Protein AF-A0AAJ1Q6K4-F1 (afdb_monomer_lite)

Sequence (78 aa):
ILPELDLVLWLIKADDRALSVDEYFWRHILQCGHQQVLFVVTQADKTEPCHEWDMAGIQPSPAQAQNIREKTEAVFRL

Foldseek 3Di:
DPPDQQEAEAEDELLDPDCPVVVVCVVPPVVPDDHHYDYDHPPLCCHPVHPQQDPVVRGHDPVSVVSVVVVVVVVVVD

Radius of gyration: 14.84 Å; chains: 1; bounding box: 32×21×41 Å

pLDDT: mean 82.28, std 11.64, range [51.59, 96.12]

InterPro domains:
  IPR027417 P-loop containing nucleoside triphosphate hydrolase [G3DSA:3.40.50.300] (1-77)

Secondary structure (DSSP, 8-state):
--TT--EEEEEEETT----HHHHHHHHHHS-SSS-EEEEEEE-GGGSSSTT--BTTTTB--HHHHHHHHHHHHHHHT-

Organism: NCBI:txid178214

Structure (mmCIF, N/CA/C/O backbone):
data_AF-A0AAJ1Q6K4-F1
#
_entry.id   AF-A0AAJ1Q6K4-F1
#
loop_
_atom_site.group_PDB
_atom_site.id
_atom_site.type_symbol
_atom_site.label_atom_id
_atom_site.label_alt_id
_atom_site.label_comp_id
_atom_site.label_asym_id
_atom_site.label_entity_id
_atom_site.label_seq_id
_atom_site.pdbx_PDB_ins_code
_atom_site.Cartn_x
_atom_site.Cartn_y
_atom_site.Cartn_z
_atom_site.occupancy
_atom_site.B_iso_or_equiv
_atom_site.auth_seq_id
_atom_site.auth_comp_id
_atom_site.auth_asym_id
_atom_site.auth_atom_id
_atom_site.pdbx_PDB_model_num
ATOM 1 N N . ILE A 1 1 ? -20.617 4.217 19.448 1.00 51.59 1 ILE A N 1
ATOM 2 C CA . ILE A 1 1 ? -19.657 3.098 19.598 1.00 51.59 1 ILE A CA 1
ATOM 3 C C . ILE A 1 1 ? -20.104 2.041 18.603 1.00 51.59 1 ILE A C 1
ATOM 5 O O . ILE A 1 1 ? -21.284 1.730 18.640 1.00 51.59 1 ILE A O 1
ATOM 9 N N . LEU A 1 2 ? -19.247 1.622 17.664 1.00 58.75 2 LEU A N 1
ATOM 10 C CA . LEU A 1 2 ? -19.535 0.561 16.684 1.00 58.75 2 LEU A CA 1
ATOM 11 C C . LEU A 1 2 ? -19.405 -0.787 17.416 1.00 58.75 2 LEU A C 1
ATOM 13 O O . LEU A 1 2 ? -18.274 -1.209 17.642 1.00 58.75 2 LEU A O 1
ATOM 17 N N . PRO A 1 3 ? -20.499 -1.416 17.881 1.00 55.94 3 PRO A N 1
ATOM 18 C CA . PRO A 1 3 ? -20.416 -2.474 18.892 1.00 55.94 3 PRO A CA 1
ATOM 19 C C . PRO A 1 3 ? -19.968 -3.836 18.342 1.00 55.94 3 PRO A C 1
ATOM 21 O O . PRO A 1 3 ? -19.742 -4.746 19.126 1.00 55.94 3 PRO A O 1
ATOM 24 N N . GLU A 1 4 ? -19.829 -3.973 17.021 1.00 65.12 4 GLU A N 1
ATOM 25 C CA . GLU A 1 4 ? -19.559 -5.245 16.330 1.00 65.12 4 GLU A CA 1
ATOM 26 C C . GLU A 1 4 ? -18.503 -5.072 15.223 1.00 65.12 4 GLU A C 1
ATOM 28 O O . GLU A 1 4 ? -18.585 -5.665 14.151 1.00 65.12 4 GLU A O 1
ATOM 33 N N . LEU A 1 5 ? -17.536 -4.169 15.416 1.00 68.12 5 LEU A N 1
ATOM 34 C CA . LEU A 1 5 ? -16.461 -4.010 14.438 1.00 68.12 5 LEU A CA 1
ATOM 35 C C . LEU A 1 5 ? -15.366 -5.048 14.700 1.00 68.12 5 LEU A C 1
ATOM 37 O O . LEU A 1 5 ? -14.437 -4.790 15.460 1.00 68.12 5 LEU A O 1
ATOM 41 N N . ASP A 1 6 ? -15.482 -6.206 14.057 1.00 77.56 6 ASP A N 1
ATOM 42 C CA . ASP A 1 6 ? -14.517 -7.304 14.198 1.00 77.56 6 ASP A CA 1
ATOM 43 C C . ASP A 1 6 ? -13.227 -7.076 13.389 1.00 77.56 6 ASP A C 1
ATOM 45 O O . ASP A 1 6 ? -12.159 -7.563 13.762 1.00 77.56 6 ASP A O 1
ATOM 49 N N . LEU A 1 7 ? -13.312 -6.305 12.294 1.00 81.50 7 LEU A N 1
ATOM 50 C CA . LEU A 1 7 ? -12.201 -6.029 11.382 1.00 81.50 7 LEU A CA 1
ATOM 51 C C . LEU A 1 7 ? -12.216 -4.578 10.882 1.00 81.50 7 LEU A C 1
ATOM 53 O O . LEU A 1 7 ? -13.217 -4.092 10.354 1.00 81.50 7 LEU A O 1
ATOM 57 N N . VAL A 1 8 ? -11.066 -3.914 10.967 1.00 82.12 8 VAL A N 1
ATOM 58 C CA . VAL A 1 8 ? -10.781 -2.632 10.315 1.00 82.12 8 VAL A CA 1
ATOM 59 C C . VAL A 1 8 ? -9.928 -2.891 9.077 1.00 82.12 8 VAL A C 1
ATOM 61 O O . VAL A 1 8 ? -8.848 -3.472 9.174 1.00 82.12 8 VAL A O 1
ATOM 64 N N . LEU A 1 9 ? -10.384 -2.427 7.913 1.00 86.12 9 LEU A N 1
ATOM 65 C CA . LEU A 1 9 ? -9.558 -2.358 6.707 1.00 86.12 9 LEU A CA 1
ATOM 66 C C . LEU A 1 9 ? -8.887 -0.989 6.642 1.00 86.12 9 LEU A C 1
ATOM 68 O O . LEU A 1 9 ? -9.559 0.024 6.448 1.00 86.12 9 LEU A O 1
ATOM 72 N N . TRP A 1 10 ? -7.566 -0.963 6.782 1.00 86.88 10 TRP A N 1
ATOM 73 C CA . TRP A 1 10 ? -6.784 0.262 6.701 1.00 86.88 10 TRP A CA 1
ATOM 74 C C . TRP A 1 10 ? -6.115 0.366 5.332 1.00 86.88 10 TRP A C 1
ATOM 76 O O . TRP A 1 10 ? -5.145 -0.335 5.039 1.00 86.88 10 TRP A O 1
ATOM 86 N N . LEU A 1 11 ? -6.654 1.228 4.469 1.00 88.12 11 LEU A N 1
ATOM 87 C CA . LEU A 1 11 ? -6.174 1.387 3.098 1.00 88.12 11 LEU A CA 1
ATOM 88 C C . LEU A 1 11 ? -5.037 2.411 3.041 1.00 88.12 11 LEU A C 1
ATOM 90 O O . LEU A 1 11 ? -5.233 3.571 3.385 1.00 88.12 11 LEU A O 1
ATOM 94 N N . ILE A 1 12 ? -3.878 1.993 2.538 1.00 87.50 12 ILE A N 1
ATOM 95 C CA . ILE A 1 12 ? -2.710 2.853 2.316 1.00 87.50 12 ILE A CA 1
ATOM 96 C C . ILE A 1 12 ? -2.417 2.857 0.828 1.00 87.50 12 ILE A C 1
ATOM 98 O O . ILE A 1 12 ? -2.355 1.803 0.200 1.00 87.50 12 ILE A O 1
ATOM 102 N N . LYS A 1 13 ? -2.249 4.028 0.227 1.00 88.81 13 LYS A N 1
ATOM 103 C CA . LYS A 1 13 ? -1.936 4.110 -1.201 1.00 88.81 13 LYS A CA 1
ATOM 104 C C . LYS A 1 13 ? -0.437 3.914 -1.430 1.00 88.81 13 LYS A C 1
ATOM 106 O O . LYS A 1 13 ? 0.385 4.451 -0.686 1.00 88.81 13 LYS A O 1
ATOM 111 N N . ALA A 1 14 ? -0.079 3.136 -2.447 1.00 88.12 14 ALA A N 1
ATOM 112 C CA . ALA A 1 14 ? 1.317 2.859 -2.780 1.00 88.12 14 ALA A CA 1
ATOM 113 C C . ALA A 1 14 ? 2.058 4.096 -3.321 1.00 88.12 14 ALA A C 1
ATOM 115 O O . ALA A 1 14 ? 3.253 4.242 -3.077 1.00 88.12 14 ALA A O 1
ATOM 116 N N . ASP A 1 15 ? 1.341 5.000 -3.996 1.00 84.81 15 ASP A N 1
ATOM 117 C CA . ASP A 1 15 ? 1.864 6.253 -4.555 1.00 84.81 15 ASP A CA 1
ATOM 118 C C . ASP A 1 15 ? 1.969 7.395 -3.528 1.00 84.81 15 ASP A C 1
ATOM 120 O O . ASP A 1 15 ? 2.629 8.405 -3.784 1.00 84.81 15 ASP A O 1
ATOM 124 N N . ASP A 1 16 ? 1.358 7.240 -2.348 1.00 81.00 16 ASP A N 1
ATOM 125 C CA . ASP A 1 16 ? 1.435 8.239 -1.288 1.00 81.00 16 ASP A CA 1
ATOM 126 C C . ASP A 1 16 ? 2.784 8.166 -0.563 1.00 81.00 16 ASP A C 1
ATOM 128 O O . ASP A 1 16 ? 3.259 7.098 -0.163 1.00 81.00 16 ASP A O 1
ATOM 132 N N . ARG A 1 17 ? 3.415 9.323 -0.373 1.00 68.19 17 ARG A N 1
ATOM 133 C CA . ARG A 1 17 ? 4.733 9.452 0.258 1.00 68.19 17 ARG A CA 1
ATOM 134 C C . ARG A 1 17 ? 4.644 9.729 1.758 1.00 68.19 17 ARG A C 1
ATOM 136 O O . ARG A 1 17 ? 5.651 9.580 2.445 1.00 68.19 17 ARG A O 1
ATOM 143 N N . ALA A 1 18 ? 3.478 10.109 2.281 1.00 68.12 18 ALA A N 1
ATOM 144 C CA . ALA A 1 18 ? 3.328 10.520 3.673 1.00 68.12 18 ALA A CA 1
ATOM 145 C C . ALA A 1 18 ? 2.602 9.459 4.516 1.00 68.12 18 ALA A C 1
ATOM 147 O O . ALA A 1 18 ? 1.385 9.464 4.617 1.00 68.12 18 ALA A O 1
ATOM 148 N N . LEU A 1 19 ? 3.362 8.585 5.187 1.00 71.56 19 LEU A N 1
ATOM 149 C CA . LEU A 1 19 ? 2.821 7.642 6.187 1.00 71.56 19 LEU A CA 1
ATOM 150 C C . LEU A 1 19 ? 2.632 8.272 7.581 1.00 71.56 19 LEU A C 1
ATOM 152 O O . LEU A 1 19 ? 2.070 7.652 8.476 1.00 71.56 19 LEU A O 1
ATOM 156 N N . SER A 1 20 ? 3.117 9.497 7.799 1.00 71.38 20 SER A N 1
ATOM 157 C CA . SER A 1 20 ? 3.156 10.120 9.131 1.00 71.38 20 SER A CA 1
ATOM 158 C C . SER A 1 20 ? 1.773 10.445 9.700 1.00 71.38 20 SER A C 1
ATOM 160 O O . SER A 1 20 ? 1.580 10.411 10.915 1.00 71.38 20 SER A O 1
ATOM 162 N N . VAL A 1 21 ? 0.799 10.745 8.836 1.00 72.56 21 VAL A N 1
ATOM 163 C CA . VAL A 1 21 ? -0.596 10.967 9.246 1.00 72.56 21 VAL A CA 1
ATOM 164 C C . VAL A 1 21 ? -1.242 9.647 9.670 1.00 72.56 21 VAL A C 1
ATOM 166 O O . VAL A 1 21 ? -1.941 9.614 10.685 1.00 72.56 21 VAL A O 1
ATOM 169 N N . ASP A 1 22 ? -0.951 8.561 8.949 1.00 75.12 22 ASP A N 1
ATOM 170 C CA . ASP A 1 22 ? -1.414 7.218 9.300 1.00 75.12 22 ASP A CA 1
ATOM 171 C C . ASP A 1 22 ? -0.818 6.753 10.635 1.00 75.12 22 ASP A C 1
ATOM 173 O O . ASP A 1 22 ? -1.552 6.275 11.497 1.00 75.12 22 ASP A O 1
ATOM 177 N N . GLU A 1 23 ? 0.485 6.972 10.858 1.00 75.94 23 GLU A N 1
ATOM 178 C CA . GLU A 1 23 ? 1.162 6.657 12.126 1.00 75.94 23 GLU A CA 1
ATOM 179 C C . GLU A 1 23 ? 0.520 7.392 13.312 1.00 75.94 23 GLU A C 1
ATOM 181 O O . GLU A 1 23 ? 0.262 6.801 14.366 1.00 75.94 23 GLU A O 1
ATOM 186 N N . TYR A 1 24 ? 0.236 8.689 13.144 1.00 76.25 24 TYR A N 1
ATOM 187 C CA . TYR A 1 24 ? -0.408 9.491 14.178 1.00 76.25 24 TYR A CA 1
ATOM 188 C C . TYR A 1 24 ? -1.797 8.943 14.521 1.00 76.25 24 TYR A C 1
ATOM 190 O O . TYR A 1 24 ? -2.099 8.740 15.698 1.00 76.25 24 TYR A O 1
ATOM 198 N N . PHE A 1 25 ? -2.628 8.664 13.515 1.00 75.62 25 PHE A N 1
ATOM 199 C CA . PHE A 1 25 ? -3.984 8.162 13.729 1.00 75.62 25 PHE A CA 1
ATOM 200 C C . PHE A 1 25 ? -3.973 6.745 14.326 1.00 75.62 25 PHE A C 1
ATOM 202 O O . PHE A 1 25 ? -4.717 6.481 15.272 1.00 75.62 25 PHE A O 1
ATOM 209 N N . TRP A 1 26 ? -3.088 5.860 13.854 1.00 75.38 26 TRP A N 1
ATOM 210 C CA . TRP A 1 26 ? -2.890 4.518 14.411 1.00 75.38 26 TRP A CA 1
ATOM 211 C C . TRP A 1 26 ? -2.582 4.569 15.910 1.00 75.38 26 TRP A C 1
ATOM 213 O O . TRP A 1 26 ? -3.293 3.969 16.719 1.00 75.38 26 TRP A O 1
ATOM 223 N N . ARG A 1 27 ? -1.574 5.360 16.300 1.00 74.25 27 ARG A N 1
ATOM 224 C CA . ARG A 1 27 ? -1.129 5.448 17.698 1.00 74.25 27 ARG A CA 1
ATOM 225 C C . ARG A 1 27 ? -2.130 6.128 18.626 1.00 74.25 27 ARG A C 1
ATOM 227 O O . ARG A 1 27 ? -2.185 5.765 19.794 1.00 74.25 27 ARG A O 1
ATOM 234 N N . HIS A 1 28 ? -2.895 7.105 18.140 1.00 70.19 28 HIS A N 1
ATOM 235 C CA . HIS A 1 28 ? -3.701 7.968 19.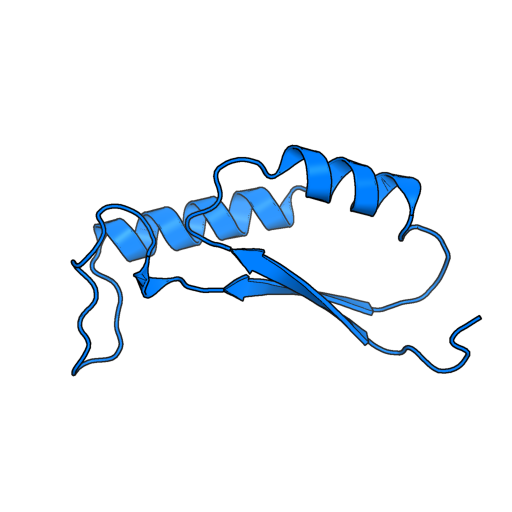014 1.00 70.19 28 HIS A CA 1
ATOM 236 C C . HIS A 1 28 ? -5.205 7.693 18.971 1.00 70.19 28 HIS A C 1
ATOM 238 O O . HIS A 1 28 ? -5.905 8.094 19.898 1.00 70.19 28 HIS A O 1
ATOM 244 N N . ILE A 1 29 ? -5.719 7.045 17.921 1.00 66.44 29 ILE A N 1
ATOM 245 C CA . ILE A 1 29 ? -7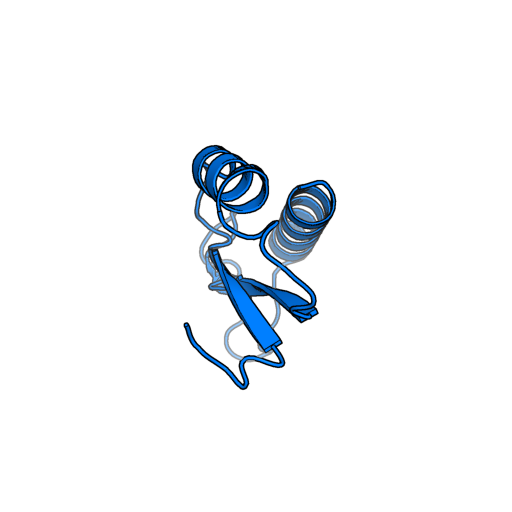.169 6.910 17.704 1.00 66.44 29 ILE A CA 1
ATOM 246 C C . ILE A 1 29 ? -7.615 5.445 17.697 1.00 66.44 29 ILE A C 1
ATOM 248 O O . ILE A 1 29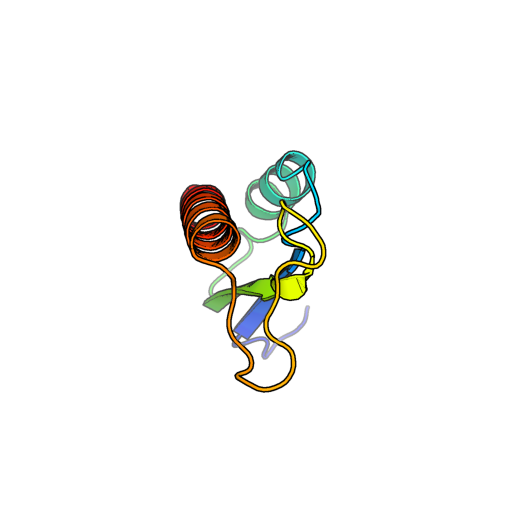 ? -8.689 5.144 18.215 1.00 66.44 29 ILE A O 1
ATOM 252 N N . LEU A 1 30 ? -6.801 4.523 17.170 1.00 67.88 30 LEU A N 1
ATOM 253 C CA . LEU A 1 30 ? -7.178 3.107 17.070 1.00 67.88 30 LEU A CA 1
ATOM 254 C C . LEU A 1 30 ? -6.737 2.214 18.234 1.00 67.88 30 LEU A C 1
ATOM 256 O O . LEU A 1 30 ? -7.229 1.097 18.336 1.00 67.88 30 LEU A O 1
ATOM 260 N N . GLN A 1 31 ? -5.912 2.685 19.175 1.00 63.62 31 GLN A N 1
ATOM 261 C CA . GLN A 1 31 ? -5.594 1.907 20.390 1.00 63.62 31 GLN A CA 1
ATOM 262 C C . GLN A 1 31 ? -6.802 1.684 21.332 1.00 63.62 31 GLN A C 1
ATOM 264 O O . GLN A 1 31 ? -6.675 1.077 22.396 1.00 63.62 31 GLN A O 1
ATOM 269 N N . CYS A 1 32 ? -7.999 2.136 20.954 1.00 57.19 32 CYS A N 1
ATOM 270 C CA . CYS A 1 32 ? -9.239 1.949 21.695 1.00 57.19 32 CYS A CA 1
ATOM 271 C C . CYS A 1 32 ? -9.903 0.580 21.417 1.00 57.19 32 CYS A C 1
ATOM 273 O O . CYS A 1 32 ? -11.026 0.526 20.923 1.00 57.19 32 CYS A O 1
ATOM 275 N N . GLY A 1 33 ? -9.255 -0.524 21.810 1.00 60.84 33 GLY A N 1
ATOM 276 C CA . GLY A 1 33 ? -9.909 -1.834 21.980 1.00 60.84 33 GLY A CA 1
ATOM 277 C C . GLY A 1 33 ? -9.570 -2.936 20.963 1.00 60.84 33 GLY A C 1
ATOM 278 O O . GLY A 1 33 ? -8.779 -2.756 20.046 1.00 60.84 33 GLY A O 1
ATOM 279 N N . HIS A 1 34 ? -10.159 -4.119 21.191 1.00 56.34 34 HIS A N 1
ATOM 280 C CA . HIS A 1 34 ? -9.884 -5.422 20.556 1.00 56.34 34 HIS A CA 1
ATOM 281 C C . HIS A 1 34 ? -10.327 -5.539 19.082 1.00 56.34 34 HIS A C 1
ATOM 283 O O . HIS A 1 34 ? -11.054 -6.461 18.723 1.00 56.34 34 HIS A O 1
ATOM 289 N N . GLN A 1 35 ? -9.913 -4.617 18.221 1.00 70.81 35 GLN A N 1
ATOM 290 C CA . GLN A 1 35 ? -10.234 -4.660 16.793 1.00 70.81 35 GLN A CA 1
ATOM 291 C C . GLN A 1 35 ? -9.078 -5.300 16.021 1.00 70.81 35 GLN A C 1
ATOM 293 O O . GLN A 1 35 ? -7.924 -4.899 16.178 1.00 70.81 35 GLN A O 1
ATOM 298 N N . GLN A 1 36 ? -9.364 -6.302 15.184 1.00 78.19 36 GLN A N 1
ATOM 299 C CA . GLN A 1 36 ? -8.368 -6.794 14.232 1.00 78.19 36 GLN A CA 1
ATOM 300 C C . GLN A 1 36 ? -8.214 -5.751 13.126 1.00 78.19 36 GLN A C 1
ATOM 302 O O . GLN A 1 36 ? -9.209 -5.241 12.616 1.00 78.19 36 GLN A O 1
ATOM 307 N N . VAL A 1 37 ? -6.983 -5.412 12.746 1.00 81.38 37 VAL A N 1
ATOM 308 C CA . VAL A 1 37 ? -6.726 -4.453 11.664 1.00 81.38 37 VAL A CA 1
ATOM 309 C C . VAL A 1 37 ? -5.946 -5.143 10.559 1.00 81.38 37 VAL A C 1
ATOM 311 O O . VAL A 1 37 ? -4.909 -5.753 10.809 1.00 81.38 37 VAL A O 1
ATOM 314 N N . LEU A 1 38 ? -6.453 -5.036 9.332 1.00 86.06 38 LEU A N 1
ATOM 315 C CA . LEU A 1 38 ? -5.764 -5.464 8.125 1.00 86.06 38 LEU A CA 1
ATOM 316 C C . LEU A 1 38 ? -5.330 -4.229 7.340 1.00 86.06 38 LEU A C 1
ATOM 318 O O . LEU A 1 38 ? -6.159 -3.487 6.808 1.00 86.06 38 LEU A O 1
ATOM 322 N N . PHE A 1 39 ? -4.019 -4.040 7.244 1.00 86.62 39 PHE A N 1
ATOM 323 C CA . PHE A 1 39 ? -3.434 -3.033 6.373 1.00 86.62 39 PHE A CA 1
ATOM 324 C C . PHE A 1 39 ? -3.428 -3.528 4.928 1.00 86.62 39 PHE A C 1
ATOM 326 O O . PHE A 1 39 ? -2.975 -4.635 4.638 1.00 86.62 39 PHE A O 1
ATOM 333 N N . VAL A 1 40 ? -3.921 -2.694 4.016 1.00 90.19 40 VAL A N 1
ATOM 334 C CA . VAL A 1 40 ? -4.004 -2.998 2.587 1.00 90.19 40 VAL A CA 1
ATOM 335 C C . VAL A 1 40 ? -3.271 -1.915 1.812 1.00 90.19 40 VAL A C 1
ATOM 337 O O . VAL A 1 40 ? -3.702 -0.762 1.784 1.00 90.19 40 VAL A O 1
ATOM 340 N N . VAL A 1 41 ? -2.182 -2.292 1.143 1.00 90.44 41 VAL A N 1
ATOM 341 C CA . VAL A 1 41 ? -1.522 -1.420 0.167 1.00 90.44 41 VAL A CA 1
ATOM 342 C C . VAL A 1 41 ? -2.330 -1.450 -1.131 1.00 90.44 41 VAL A C 1
ATOM 344 O O . VAL A 1 41 ? -2.463 -2.484 -1.781 1.00 90.44 41 VAL A O 1
ATOM 347 N N . THR A 1 42 ? -2.905 -0.310 -1.491 1.00 92.31 42 THR A N 1
ATOM 348 C CA . THR A 1 42 ? -3.776 -0.117 -2.656 1.00 92.31 42 THR A CA 1
ATOM 349 C C . THR A 1 42 ? -3.055 0.641 -3.765 1.00 92.31 42 THR A C 1
ATOM 351 O O . THR A 1 42 ? -2.070 1.333 -3.516 1.00 92.31 42 THR A O 1
ATOM 354 N N . GLN A 1 43 ? -3.580 0.548 -4.992 1.00 91.44 43 GLN A N 1
ATOM 355 C CA . GLN A 1 43 ? -3.035 1.239 -6.173 1.00 91.44 43 GLN A CA 1
ATOM 356 C C . GLN A 1 43 ? -1.566 0.876 -6.440 1.00 91.44 43 GLN A C 1
ATOM 358 O O . GLN A 1 43 ? -0.743 1.732 -6.754 1.00 91.44 43 GLN A O 1
ATOM 363 N N . ALA A 1 44 ? -1.233 -0.408 -6.272 1.00 90.88 44 ALA A N 1
ATOM 364 C CA . ALA A 1 44 ? 0.116 -0.936 -6.459 1.00 90.88 44 ALA A CA 1
ATOM 365 C C . ALA A 1 44 ? 0.657 -0.698 -7.884 1.00 90.88 44 ALA A C 1
ATOM 367 O O . ALA A 1 44 ? 1.860 -0.521 -8.059 1.00 90.88 44 ALA A O 1
ATOM 368 N N . ASP A 1 45 ? -0.232 -0.606 -8.873 1.00 91.38 45 ASP A N 1
ATOM 369 C CA . ASP A 1 45 ? 0.054 -0.238 -10.263 1.00 91.38 45 ASP A CA 1
ATOM 370 C C . ASP A 1 45 ? 0.689 1.150 -10.420 1.00 91.38 45 ASP A C 1
ATOM 372 O O . ASP A 1 45 ? 1.426 1.391 -11.377 1.00 91.38 45 ASP A O 1
ATOM 376 N N . LYS A 1 46 ? 0.457 2.045 -9.453 1.00 91.75 46 LYS A N 1
ATOM 377 C CA . LYS A 1 46 ? 0.998 3.410 -9.424 1.00 91.75 46 LYS A CA 1
ATOM 378 C C . LYS A 1 46 ? 2.304 3.539 -8.653 1.00 91.75 46 LYS A C 1
ATOM 380 O O . LYS A 1 46 ? 2.809 4.647 -8.486 1.00 91.75 46 LYS A O 1
ATOM 385 N N . THR A 1 47 ? 2.839 2.431 -8.150 1.00 91.44 47 THR A N 1
ATOM 386 C CA . THR A 1 47 ? 4.146 2.440 -7.493 1.00 91.44 47 THR A CA 1
ATOM 387 C C . THR A 1 47 ? 5.202 2.858 -8.508 1.00 91.44 47 THR A C 1
ATOM 389 O O . THR A 1 47 ? 5.184 2.386 -9.645 1.00 91.44 47 THR A O 1
ATOM 392 N N . GLU A 1 48 ? 6.122 3.733 -8.106 1.00 90.06 48 GLU A N 1
ATOM 393 C CA . GLU A 1 48 ? 7.241 4.110 -8.967 1.00 90.06 48 GLU A CA 1
ATOM 394 C C . GLU A 1 48 ? 8.119 2.886 -9.283 1.00 90.06 48 GLU A C 1
ATOM 396 O O . GLU A 1 48 ? 8.250 2.008 -8.427 1.00 90.06 48 GLU A O 1
ATOM 401 N N . PRO A 1 49 ? 8.749 2.806 -10.462 1.00 91.19 49 PRO A N 1
ATOM 402 C CA . PRO A 1 49 ? 8.482 3.622 -11.648 1.00 91.19 49 PRO A CA 1
ATOM 403 C C . PRO A 1 49 ? 7.045 3.435 -12.165 1.00 91.19 49 PRO A C 1
ATOM 405 O O . PRO A 1 49 ? 6.577 2.313 -12.369 1.00 91.19 49 PRO A O 1
ATOM 408 N N . CYS A 1 50 ? 6.329 4.546 -12.349 1.00 86.31 50 CYS A N 1
ATOM 409 C CA . CYS A 1 50 ? 4.935 4.511 -12.783 1.00 86.31 50 CYS A CA 1
ATOM 410 C C . CYS A 1 50 ? 4.809 3.972 -14.223 1.00 86.31 50 CYS A C 1
ATOM 412 O O . CYS A 1 50 ? 5.691 4.179 -15.054 1.00 86.31 50 CYS A O 1
ATOM 414 N N . HIS A 1 51 ? 3.677 3.331 -14.532 1.00 86.31 51 HIS A N 1
ATOM 415 C CA . HIS A 1 51 ? 3.326 2.792 -15.858 1.00 86.31 51 HIS A CA 1
ATOM 416 C C . HIS A 1 51 ? 4.117 1.565 -16.340 1.00 86.31 51 HIS A C 1
ATOM 418 O O . HIS A 1 51 ? 3.925 1.144 -17.478 1.00 86.31 51 HIS A O 1
ATOM 424 N N . GLU A 1 52 ? 4.941 0.943 -15.495 1.00 93.69 52 GLU A N 1
ATOM 425 C CA . GLU A 1 52 ? 5.597 -0.332 -15.832 1.00 93.69 52 GLU A CA 1
ATOM 426 C C . GLU A 1 52 ? 4.754 -1.574 -15.499 1.00 93.69 52 GLU A C 1
ATOM 428 O O . GLU A 1 52 ? 5.194 -2.705 -15.715 1.00 93.69 52 GLU A O 1
ATOM 433 N N . TRP A 1 53 ? 3.547 -1.374 -14.972 1.00 94.75 53 TRP A N 1
ATOM 434 C CA . TRP A 1 53 ? 2.656 -2.466 -14.607 1.00 94.75 53 TRP A CA 1
ATOM 435 C C . TRP A 1 53 ? 2.175 -3.215 -15.853 1.00 94.75 53 TRP A C 1
ATOM 437 O O . TRP A 1 53 ? 1.617 -2.620 -16.780 1.00 94.75 53 TRP A O 1
ATOM 447 N N . ASP A 1 54 ? 2.327 -4.538 -15.856 1.00 94.81 54 ASP A N 1
ATOM 448 C CA . ASP A 1 54 ? 1.773 -5.392 -16.897 1.00 94.81 54 ASP A CA 1
ATOM 449 C C . ASP A 1 54 ? 0.264 -5.546 -16.683 1.00 94.81 54 ASP A C 1
ATOM 451 O O . ASP A 1 54 ? -0.203 -6.303 -15.829 1.00 94.81 54 ASP A O 1
ATOM 455 N N . MET A 1 55 ? -0.516 -4.818 -17.481 1.00 91.19 55 MET A N 1
ATOM 456 C CA . MET A 1 55 ? -1.978 -4.857 -17.429 1.00 91.19 55 MET A CA 1
ATOM 457 C C . MET A 1 55 ? -2.563 -6.189 -17.912 1.00 91.19 55 MET A C 1
ATOM 459 O O . MET A 1 55 ? -3.663 -6.546 -17.497 1.00 91.19 55 MET A O 1
ATOM 463 N N . ALA A 1 56 ? -1.860 -6.919 -18.781 1.00 93.94 56 ALA A N 1
ATOM 464 C CA . ALA A 1 56 ? -2.331 -8.196 -19.309 1.00 93.94 56 ALA A CA 1
ATOM 465 C C . ALA A 1 56 ? -1.998 -9.348 -18.351 1.00 93.94 56 ALA A C 1
ATOM 467 O O . ALA A 1 56 ? -2.852 -10.190 -18.078 1.00 93.94 56 ALA A O 1
ATOM 468 N N . GLY A 1 57 ? -0.776 -9.362 -17.816 1.00 94.00 57 GLY A N 1
ATOM 469 C CA . GLY A 1 57 ? -0.321 -10.334 -16.820 1.00 94.00 57 GLY A CA 1
ATOM 470 C C . GLY A 1 57 ? -0.743 -10.017 -15.385 1.00 94.00 57 GLY A C 1
ATOM 471 O O . GLY A 1 57 ? -0.564 -10.869 -14.514 1.00 94.00 57 GLY A O 1
ATOM 472 N N . ILE A 1 58 ? -1.302 -8.822 -15.147 1.00 91.88 58 ILE A N 1
ATOM 473 C CA . ILE A 1 58 ? -1.703 -8.273 -13.839 1.00 91.88 58 ILE A CA 1
ATOM 474 C C . ILE A 1 58 ? -0.538 -8.368 -12.846 1.00 91.88 58 ILE A C 1
ATOM 476 O O . ILE A 1 58 ? -0.663 -8.911 -11.747 1.00 91.88 58 ILE A O 1
ATOM 480 N N . GLN A 1 59 ? 0.631 -7.886 -13.265 1.00 95.31 59 GLN A N 1
ATOM 481 C CA . GLN A 1 59 ? 1.866 -8.034 -12.502 1.00 95.31 59 GLN A CA 1
ATOM 482 C C . GLN A 1 59 ? 2.692 -6.747 -12.482 1.00 95.31 59 GLN A C 1
ATOM 484 O O . GLN A 1 59 ? 2.774 -6.048 -13.493 1.00 95.31 59 GLN A O 1
ATOM 489 N N . PRO A 1 60 ? 3.347 -6.447 -11.349 1.00 95.75 60 PRO A N 1
ATOM 490 C CA . PRO A 1 60 ? 4.312 -5.363 -11.284 1.00 95.75 60 PRO A CA 1
ATOM 491 C C . PRO A 1 60 ? 5.567 -5.694 -12.093 1.00 95.75 60 PRO A C 1
ATOM 493 O O . PRO A 1 60 ? 5.975 -6.857 -12.190 1.00 95.75 60 PRO A O 1
ATOM 496 N N . SER A 1 61 ? 6.257 -4.657 -12.567 1.00 95.81 61 SER A N 1
ATOM 497 C CA . SER A 1 61 ? 7.654 -4.807 -12.979 1.00 95.81 61 SER A CA 1
ATOM 498 C C . SER A 1 61 ? 8.534 -5.216 -11.784 1.00 95.81 61 SER A C 1
ATOM 500 O O . SER A 1 61 ? 8.147 -5.014 -10.628 1.00 95.81 61 SER A O 1
ATOM 502 N N . PRO A 1 62 ? 9.748 -5.756 -12.002 1.00 96.12 62 PRO A N 1
ATOM 503 C CA . PRO A 1 62 ? 10.658 -6.077 -10.902 1.00 96.12 62 PRO A CA 1
ATOM 504 C C . PRO A 1 62 ? 10.944 -4.887 -9.970 1.00 96.12 62 PRO A C 1
ATOM 506 O O . PRO A 1 62 ? 11.043 -5.072 -8.757 1.00 96.12 62 PRO A O 1
ATOM 509 N N . ALA A 1 63 ? 11.030 -3.670 -10.519 1.00 94.81 63 ALA A N 1
ATOM 510 C CA . ALA A 1 63 ? 11.248 -2.451 -9.743 1.00 94.81 63 ALA A CA 1
ATOM 511 C C . ALA A 1 63 ? 10.008 -2.077 -8.914 1.00 94.81 63 ALA A C 1
ATOM 513 O O . ALA A 1 63 ? 10.120 -1.837 -7.712 1.00 94.81 63 ALA A O 1
ATOM 514 N N . GLN A 1 64 ? 8.816 -2.117 -9.519 1.00 94.44 64 GLN A N 1
ATOM 515 C CA . GLN A 1 64 ? 7.564 -1.888 -8.794 1.00 94.44 64 GLN A CA 1
ATOM 516 C C . GLN A 1 64 ? 7.352 -2.935 -7.690 1.00 94.44 64 GLN A C 1
ATOM 518 O O . GLN A 1 64 ? 6.957 -2.588 -6.581 1.00 94.44 64 GLN A O 1
ATOM 523 N N . ALA A 1 65 ? 7.668 -4.207 -7.950 1.00 94.81 65 ALA A N 1
ATOM 524 C CA . ALA A 1 65 ? 7.554 -5.287 -6.971 1.00 9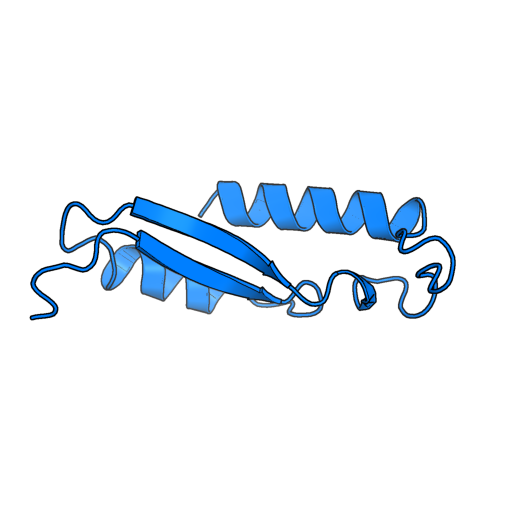4.81 65 ALA A CA 1
ATOM 525 C C . ALA A 1 65 ? 8.441 -5.042 -5.743 1.00 94.81 65 ALA A C 1
ATOM 527 O O . ALA A 1 65 ? 8.011 -5.278 -4.612 1.00 94.81 65 ALA A O 1
ATOM 528 N N . GLN A 1 66 ? 9.665 -4.555 -5.960 1.00 95.00 66 GLN A N 1
ATOM 529 C CA . GLN A 1 66 ? 10.574 -4.191 -4.880 1.00 95.00 66 GLN A CA 1
ATOM 53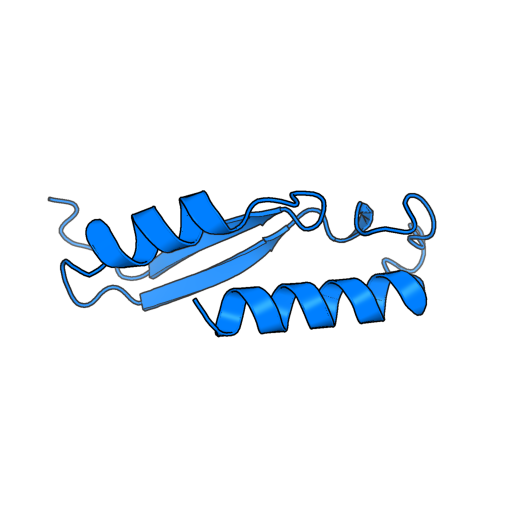0 C C . GLN A 1 66 ? 10.020 -3.017 -4.060 1.00 95.00 66 GLN A C 1
ATOM 532 O O . GLN A 1 66 ? 9.931 -3.113 -2.838 1.00 95.00 66 GLN A O 1
ATOM 537 N N . ASN A 1 67 ? 9.538 -1.966 -4.720 1.00 92.69 67 ASN A N 1
ATOM 538 C CA . ASN A 1 67 ? 8.988 -0.795 -4.035 1.00 92.69 67 ASN A CA 1
ATOM 539 C C . ASN A 1 67 ? 7.686 -1.109 -3.271 1.00 92.69 67 ASN A C 1
ATOM 541 O O . ASN A 1 67 ? 7.474 -0.605 -2.168 1.00 92.69 67 ASN A O 1
ATOM 545 N N . ILE A 1 68 ? 6.837 -2.005 -3.792 1.00 92.38 68 ILE A N 1
ATOM 546 C CA . ILE A 1 68 ? 5.653 -2.514 -3.078 1.00 92.38 68 ILE A CA 1
ATOM 547 C C . ILE A 1 68 ? 6.069 -3.262 -1.803 1.00 92.38 68 ILE A C 1
ATOM 549 O O . ILE A 1 68 ? 5.437 -3.090 -0.757 1.00 92.38 68 ILE A O 1
ATOM 553 N N . ARG A 1 69 ? 7.135 -4.076 -1.857 1.00 93.00 69 ARG A N 1
ATOM 554 C CA . ARG A 1 69 ? 7.668 -4.768 -0.668 1.00 93.00 69 ARG A CA 1
ATOM 555 C C . ARG A 1 69 ? 8.168 -3.773 0.369 1.00 93.00 69 ARG A C 1
ATOM 557 O O . ARG A 1 69 ? 7.758 -3.859 1.520 1.00 93.00 69 ARG A O 1
ATOM 564 N N . GLU A 1 70 ? 8.962 -2.792 -0.042 1.00 91.44 70 GLU A N 1
ATOM 565 C CA . GLU A 1 70 ? 9.480 -1.750 0.854 1.00 91.44 70 GLU A CA 1
ATOM 566 C C . GLU A 1 70 ? 8.352 -0.941 1.508 1.00 91.44 70 GLU A C 1
ATOM 568 O O . GLU A 1 70 ? 8.383 -0.684 2.713 1.00 91.44 70 GLU A O 1
ATOM 573 N N . LYS A 1 71 ? 7.305 -0.603 0.744 1.00 89.12 71 LYS A N 1
ATOM 574 C CA . LYS A 1 71 ? 6.100 0.049 1.272 1.00 89.12 71 LYS A CA 1
ATOM 575 C C . LYS A 1 71 ? 5.390 -0.837 2.294 1.00 89.12 71 LYS A C 1
ATOM 577 O O . LYS A 1 71 ? 5.007 -0.352 3.354 1.00 89.12 71 LYS A O 1
ATOM 582 N N . THR A 1 72 ? 5.241 -2.127 1.999 1.00 89.31 72 THR A N 1
ATOM 583 C CA . THR A 1 72 ? 4.604 -3.094 2.906 1.00 89.31 72 THR A CA 1
ATOM 584 C C . THR A 1 72 ? 5.391 -3.232 4.210 1.00 89.31 72 THR A C 1
ATOM 586 O O . THR A 1 72 ? 4.801 -3.204 5.287 1.00 89.31 72 THR A O 1
ATOM 589 N N . GLU A 1 73 ? 6.722 -3.297 4.142 1.00 89.12 73 GLU A N 1
ATOM 590 C CA . GLU A 1 73 ? 7.590 -3.315 5.326 1.00 89.12 73 GLU A CA 1
ATOM 591 C C . GLU A 1 73 ? 7.518 -2.013 6.130 1.00 89.12 73 GLU A C 1
ATOM 593 O O . GLU A 1 73 ? 7.544 -2.041 7.359 1.00 89.12 73 GLU A O 1
ATOM 598 N N . ALA A 1 74 ? 7.427 -0.859 5.463 1.00 85.88 74 ALA A N 1
ATOM 599 C CA . ALA A 1 74 ? 7.252 0.422 6.139 1.00 85.88 74 ALA A CA 1
ATOM 600 C C . ALA A 1 74 ? 5.922 0.483 6.903 1.00 85.88 74 ALA A C 1
ATOM 602 O O . ALA A 1 74 ? 5.912 0.920 8.049 1.00 85.88 74 ALA A O 1
ATOM 603 N N . VAL A 1 75 ? 4.838 -0.011 6.301 1.00 83.69 75 VAL A N 1
ATOM 604 C CA . VAL A 1 75 ? 3.512 -0.094 6.930 1.00 83.69 75 VAL A CA 1
ATOM 605 C C . VAL A 1 75 ? 3.497 -1.083 8.094 1.00 83.69 75 VAL A C 1
ATOM 607 O O . VAL A 1 75 ? 2.931 -0.782 9.135 1.00 83.69 75 VAL A O 1
ATOM 610 N N . PHE A 1 76 ? 4.156 -2.236 7.958 1.00 79.56 76 PHE A N 1
ATOM 611 C CA . PHE A 1 76 ? 4.238 -3.236 9.029 1.00 79.56 76 PHE A CA 1
ATOM 612 C C . PHE A 1 76 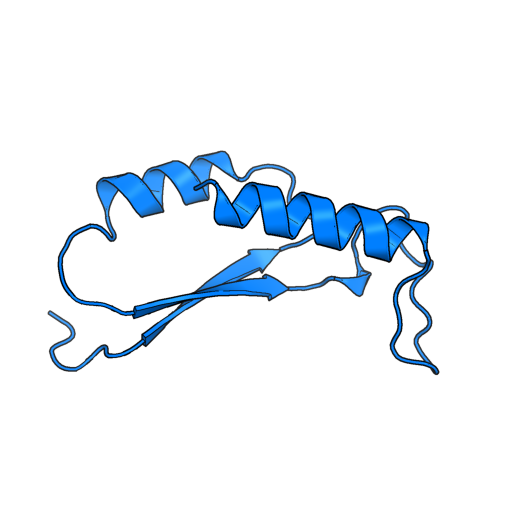? 4.957 -2.722 10.289 1.00 79.56 76 PHE A C 1
ATOM 614 O O . PHE A 1 76 ? 4.762 -3.261 11.375 1.00 79.56 76 PHE A O 1
ATOM 621 N N . ARG A 1 77 ? 5.806 -1.696 10.154 1.00 78.69 77 ARG A N 1
ATOM 622 C CA . ARG A 1 77 ? 6.539 -1.080 11.270 1.00 78.69 77 ARG A CA 1
ATOM 623 C C . ARG A 1 77 ? 5.764 0.031 12.000 1.00 78.69 77 ARG A C 1
ATOM 625 O O . ARG A 1 77 ? 6.321 0.575 12.954 1.00 78.69 77 ARG A O 1
ATOM 632 N N . LEU A 1 78 ? 4.554 0.388 11.554 1.00 71.06 78 LEU A N 1
ATOM 633 C CA . LEU A 1 78 ? 3.692 1.401 12.190 1.00 71.06 78 LEU A CA 1
ATOM 634 C C . LEU A 1 78 ? 3.101 0.907 13.519 1.00 71.06 78 LEU A C 1
ATOM 636 O O . LEU A 1 78 ? 3.114 1.710 14.486 1.00 71.06 78 LEU A O 1
#